Protein AF-A0A6B3CTM3-F1 (afdb_monomer_lite)

pLDDT: mean 94.91, std 2.5, range [86.88, 98.38]

Secondary structure (DSSP, 8-state):
-HHHHHHHTT-SEEEESS---TTPPPPTT-EEEE--SS---S--GGGGTT-HHHHHHH--HHHHHHHHTT-SEE-

Foldseek 3Di:
DVVVVVCLVDAQEAEDQPFDDLPRDQDPNHAYEHEHDDDDPDQDQCSCVVPVVVVVVVPDSVSVVVRVVNHPYYD

Sequence (75 aa):
SHRYWEVLARATYLVNNANFAEGVVKRPGSVHLQTQHGTPLKTMGVDQSPYPVVAAATGSFTKLLGRVDRWDYNL

Structure (mmCIF, N/CA/C/O backbone):
data_AF-A0A6B3CTM3-F1
#
_entry.id   AF-A0A6B3CTM3-F1
#
loop_
_atom_site.group_PDB
_atom_site.id
_atom_site.type_symbol
_atom_site.label_atom_id
_atom_site.label_alt_id
_atom_site.label_comp_id
_atom_site.label_asym_id
_atom_site.label_entity_id
_atom_site.label_seq_id
_atom_site.pdbx_PDB_ins_code
_atom_site.Cartn_x
_atom_site.Cartn_y
_atom_site.Cartn_z
_atom_site.occupancy
_atom_site.B_iso_or_equiv
_atom_site.auth_seq_id
_atom_site.auth_comp_id
_atom_site.auth_asym_id
_atom_site.auth_atom_id
_atom_site.pdbx_PDB_model_num
ATOM 1 N N . SER A 1 1 ? -17.797 8.156 -4.595 1.00 91.00 1 SER A N 1
ATOM 2 C CA . SER A 1 1 ? -18.996 8.742 -3.954 1.00 91.00 1 SER A CA 1
ATOM 3 C C . SER A 1 1 ? -18.642 9.212 -2.546 1.00 91.00 1 SER A C 1
ATOM 5 O O . SER A 1 1 ? -17.617 8.788 -2.028 1.00 91.00 1 SER A O 1
ATOM 7 N N . HIS A 1 2 ? -19.462 10.054 -1.908 1.00 95.62 2 HIS A N 1
ATOM 8 C CA . HIS A 1 2 ? -19.238 10.472 -0.511 1.00 95.62 2 HIS A CA 1
ATOM 9 C C . HIS A 1 2 ? -19.154 9.268 0.444 1.00 95.62 2 HIS A C 1
ATOM 11 O O . HIS A 1 2 ? -18.221 9.139 1.233 1.00 95.62 2 HIS A O 1
ATOM 17 N N . ARG A 1 3 ? -20.069 8.306 0.266 1.00 97.38 3 ARG A N 1
ATOM 18 C CA . ARG A 1 3 ? -20.122 7.072 1.056 1.00 97.38 3 ARG A CA 1
ATOM 19 C C . ARG A 1 3 ? -18.828 6.249 1.000 1.00 97.38 3 ARG A C 1
ATOM 21 O O . ARG A 1 3 ? -18.450 5.662 2.006 1.00 97.38 3 ARG A O 1
ATOM 28 N N . TYR A 1 4 ? -18.150 6.212 -0.148 1.00 95.38 4 TYR A N 1
ATOM 29 C CA . TYR A 1 4 ? -16.872 5.506 -0.305 1.00 95.38 4 TYR A CA 1
ATOM 30 C C . TYR A 1 4 ? -15.795 6.068 0.635 1.00 95.38 4 TYR A C 1
ATOM 32 O O . TYR A 1 4 ? -15.172 5.319 1.386 1.00 95.38 4 TYR A O 1
ATOM 40 N N . TRP A 1 5 ? -15.632 7.392 0.650 1.00 95.44 5 TRP A N 1
ATOM 41 C CA . TRP A 1 5 ? -14.641 8.059 1.494 1.00 95.44 5 TRP A CA 1
ATOM 42 C C . TRP A 1 5 ? -14.983 7.974 2.977 1.00 95.44 5 TRP A C 1
ATOM 44 O O . TRP A 1 5 ? -14.097 7.759 3.796 1.00 95.44 5 TRP A O 1
ATOM 54 N N . GLU A 1 6 ? -16.267 8.051 3.322 1.00 96.50 6 GLU A N 1
ATOM 55 C CA . GLU A 1 6 ? -16.731 7.808 4.686 1.00 96.50 6 GLU A CA 1
ATOM 56 C C . GLU A 1 6 ? -16.340 6.428 5.225 1.00 96.50 6 GLU A C 1
ATOM 58 O O . GLU A 1 6 ? -15.974 6.306 6.394 1.00 96.50 6 GLU A O 1
ATOM 63 N N . VAL A 1 7 ? -16.459 5.381 4.402 1.00 96.69 7 VAL A N 1
ATOM 64 C CA . VAL A 1 7 ? -16.085 4.020 4.804 1.00 96.69 7 VAL A CA 1
ATOM 65 C C . VAL A 1 7 ? -14.576 3.933 4.994 1.00 96.69 7 VAL A C 1
ATOM 67 O O . VAL A 1 7 ? -14.130 3.501 6.055 1.00 96.69 7 VAL A O 1
ATOM 70 N N . LEU A 1 8 ? -13.792 4.406 4.021 1.00 96.12 8 LEU A N 1
ATOM 71 C CA . LEU A 1 8 ? -12.329 4.390 4.113 1.00 96.12 8 LEU A CA 1
ATOM 72 C C . LEU A 1 8 ? -11.801 5.179 5.315 1.00 96.12 8 LEU A C 1
ATOM 74 O O . LEU A 1 8 ? -10.844 4.757 5.952 1.00 96.12 8 LEU A O 1
ATOM 78 N N . ALA A 1 9 ? -12.447 6.291 5.663 1.00 95.44 9 ALA A N 1
ATOM 79 C CA . ALA A 1 9 ? -12.051 7.120 6.795 1.00 95.44 9 ALA A CA 1
ATOM 80 C C . ALA A 1 9 ? -12.386 6.507 8.166 1.00 95.44 9 ALA A C 1
ATOM 82 O O . ALA A 1 9 ? -11.911 7.026 9.178 1.00 95.44 9 ALA A O 1
ATOM 83 N N . ARG A 1 10 ? -13.220 5.456 8.240 1.00 96.25 10 ARG A N 1
ATOM 84 C CA . ARG A 1 10 ? -13.718 4.882 9.508 1.00 96.25 10 ARG A CA 1
ATOM 85 C C . ARG A 1 10 ? -13.438 3.396 9.703 1.00 96.25 10 ARG A C 1
ATOM 87 O O . ARG A 1 10 ? -13.491 2.945 10.843 1.00 96.25 10 ARG A O 1
ATOM 94 N N . ALA A 1 11 ? -13.184 2.645 8.635 1.00 97.62 11 ALA A N 1
ATOM 95 C CA . ALA A 1 11 ? -13.008 1.201 8.706 1.00 97.62 11 ALA A CA 1
ATOM 96 C C . ALA A 1 11 ? -11.835 0.800 9.615 1.00 97.62 11 ALA A C 1
ATOM 98 O O . ALA A 1 11 ? -10.769 1.417 9.597 1.00 97.62 11 ALA A O 1
ATOM 99 N N . THR A 1 12 ? -12.040 -0.269 10.386 1.00 98.38 12 THR A N 1
ATOM 100 C CA . THR A 1 12 ? -10.972 -0.912 11.162 1.00 98.38 12 THR A CA 1
ATOM 101 C C . THR A 1 12 ? -10.135 -1.827 10.283 1.00 98.38 12 THR A C 1
ATOM 103 O O . THR A 1 12 ? -8.928 -1.850 10.444 1.00 98.38 12 THR A O 1
ATOM 106 N N . TYR A 1 13 ? -10.742 -2.539 9.330 1.00 98.12 13 TYR A N 1
ATOM 107 C CA . TYR A 1 13 ? -10.046 -3.470 8.442 1.00 98.12 13 TYR A CA 1
ATOM 108 C C . TYR A 1 13 ? -10.217 -3.039 6.990 1.00 98.12 13 TYR A C 1
ATOM 110 O O . TYR A 1 13 ? -11.338 -2.863 6.510 1.00 98.12 13 TYR A O 1
ATOM 118 N N . LEU A 1 14 ? -9.098 -2.875 6.296 1.00 97.88 14 LEU A N 1
ATOM 119 C CA . LEU A 1 14 ? -9.024 -2.479 4.901 1.00 97.88 14 LEU A CA 1
ATOM 120 C C . LEU A 1 14 ? -8.279 -3.565 4.128 1.00 97.88 14 LEU A C 1
ATOM 122 O O . LEU A 1 14 ? -7.061 -3.683 4.227 1.00 97.88 14 LEU A O 1
ATOM 126 N N . VAL A 1 15 ? -9.021 -4.355 3.357 1.00 97.69 15 VAL A N 1
ATOM 127 C CA . VAL A 1 15 ? -8.481 -5.461 2.559 1.00 97.69 15 VAL A CA 1
ATOM 128 C C . VAL A 1 15 ? -8.428 -5.039 1.096 1.00 97.69 15 VAL A C 1
ATOM 130 O O . VAL A 1 15 ? -9.421 -4.536 0.566 1.00 97.69 15 VAL A O 1
ATOM 133 N N . ASN A 1 16 ? -7.283 -5.218 0.441 1.00 95.81 16 ASN A N 1
ATOM 134 C CA . ASN A 1 16 ? -7.151 -5.027 -1.002 1.00 95.81 16 ASN A CA 1
ATOM 135 C C . ASN A 1 16 ? -6.144 -6.016 -1.606 1.00 95.81 16 ASN A C 1
ATOM 137 O O . ASN A 1 16 ? -5.368 -6.625 -0.879 1.00 95.81 16 ASN A O 1
ATOM 141 N N . ASN A 1 17 ? -6.164 -6.129 -2.934 1.00 96.69 17 ASN A N 1
ATOM 142 C CA . ASN A 1 17 ? -5.225 -6.920 -3.730 1.00 96.69 17 ASN A CA 1
ATOM 143 C C . ASN A 1 17 ? -4.336 -6.059 -4.650 1.00 96.69 17 ASN A C 1
ATOM 145 O O . ASN A 1 17 ? -3.648 -6.591 -5.513 1.00 96.69 17 ASN A O 1
ATOM 149 N N . ALA A 1 18 ? -4.420 -4.731 -4.539 1.00 91.12 18 ALA A N 1
ATOM 150 C CA . ALA A 1 18 ? -3.773 -3.773 -5.429 1.00 91.12 18 ALA A CA 1
ATOM 151 C C . ALA A 1 18 ? -3.375 -2.528 -4.629 1.00 91.12 18 ALA A C 1
ATOM 153 O O . ALA A 1 18 ? -2.415 -2.568 -3.873 1.00 91.12 18 ALA A O 1
ATOM 154 N N . ASN A 1 19 ? -4.080 -1.403 -4.760 1.00 90.69 19 ASN A N 1
ATOM 155 C CA . ASN A 1 19 ? -3.824 -0.221 -3.940 1.00 90.69 19 ASN A CA 1
ATOM 156 C C . ASN A 1 19 ? -5.113 0.555 -3.675 1.00 90.69 19 ASN A C 1
ATOM 158 O O . ASN A 1 19 ? -5.949 0.721 -4.561 1.00 90.69 19 ASN A O 1
ATOM 162 N N . PHE A 1 20 ? -5.227 1.114 -2.472 1.00 92.94 20 PHE A N 1
ATOM 163 C CA . PHE A 1 20 ? -6.164 2.207 -2.225 1.00 92.94 20 PHE A CA 1
ATOM 164 C C . PHE A 1 20 ? -5.655 3.514 -2.849 1.00 92.94 20 PHE A C 1
ATOM 166 O O . PHE A 1 20 ? -4.452 3.687 -3.068 1.00 92.94 2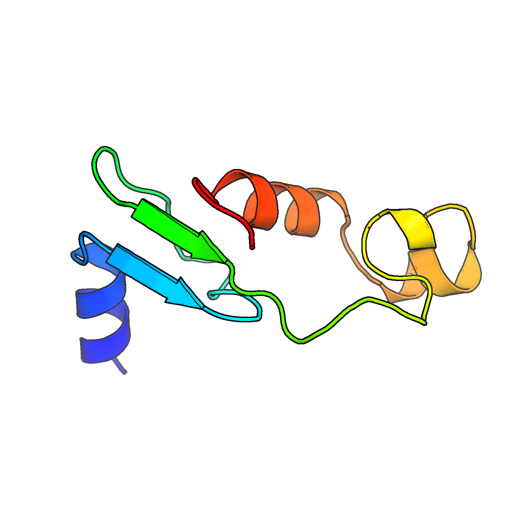0 PHE A O 1
ATOM 173 N N . ALA A 1 21 ? -6.576 4.448 -3.096 1.00 89.69 21 ALA A N 1
ATOM 174 C CA . ALA A 1 21 ? -6.262 5.770 -3.633 1.00 89.69 21 ALA A CA 1
ATOM 175 C C . ALA A 1 21 ? -5.195 6.511 -2.799 1.00 89.69 21 ALA A C 1
ATOM 177 O O . ALA A 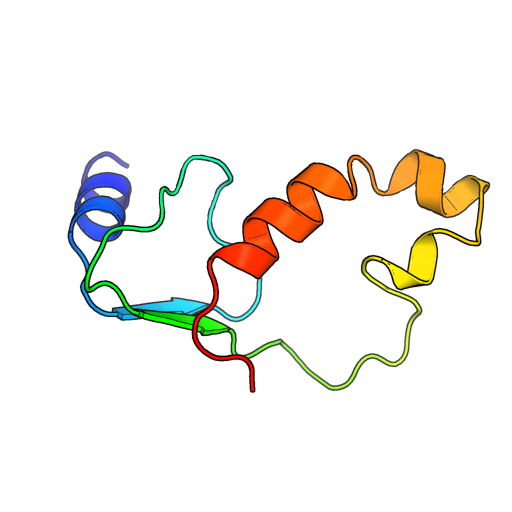1 21 ? -5.090 6.309 -1.588 1.00 89.69 21 ALA A O 1
ATOM 178 N N . GLU A 1 22 ? -4.420 7.404 -3.433 1.00 86.88 22 GLU A N 1
ATOM 179 C CA . GLU A 1 22 ? -3.317 8.122 -2.761 1.00 86.88 22 GLU A CA 1
ATOM 180 C C . GLU A 1 22 ? -3.779 8.924 -1.538 1.00 86.88 22 GLU A C 1
ATOM 182 O O . GLU A 1 22 ? -3.048 8.989 -0.557 1.00 86.88 22 GLU A O 1
ATOM 187 N N . GLY A 1 23 ? -5.000 9.468 -1.566 1.00 89.06 23 GLY A N 1
ATOM 188 C CA . GLY A 1 23 ? -5.567 10.257 -0.468 1.00 89.06 23 GLY A CA 1
ATOM 189 C C . GLY A 1 23 ? -5.979 9.460 0.776 1.00 89.06 23 GLY A C 1
ATOM 190 O O . GLY A 1 23 ? -6.460 10.057 1.735 1.00 89.06 23 GLY A O 1
ATOM 191 N N . VAL A 1 24 ? -5.832 8.131 0.786 1.00 92.88 24 VAL A N 1
ATOM 192 C CA . VAL A 1 24 ? -6.122 7.327 1.981 1.00 92.88 24 VAL A CA 1
ATOM 193 C C . VAL A 1 24 ? -5.017 7.501 3.017 1.00 92.88 24 VAL A C 1
ATOM 195 O O . VAL A 1 24 ? -3.864 7.138 2.785 1.00 92.88 24 VAL A O 1
ATOM 198 N N . VAL A 1 25 ? -5.402 8.001 4.190 1.00 93.31 25 VAL A N 1
ATOM 199 C CA . VAL A 1 25 ? -4.522 8.179 5.347 1.00 93.31 25 VAL A CA 1
ATOM 200 C C . VAL A 1 25 ? -4.650 6.977 6.281 1.00 93.31 25 VAL A C 1
ATOM 202 O O . VAL A 1 25 ? -5.757 6.586 6.655 1.00 93.31 25 VAL A O 1
ATOM 205 N N . LYS A 1 26 ? -3.512 6.398 6.673 1.00 95.44 26 LYS A N 1
ATOM 206 C CA . LYS A 1 26 ? -3.444 5.319 7.664 1.00 95.44 26 LYS A CA 1
ATOM 207 C C . LYS A 1 26 ? -3.797 5.876 9.044 1.00 95.44 26 LYS A C 1
ATOM 209 O O . LYS A 1 26 ? -3.146 6.795 9.534 1.00 95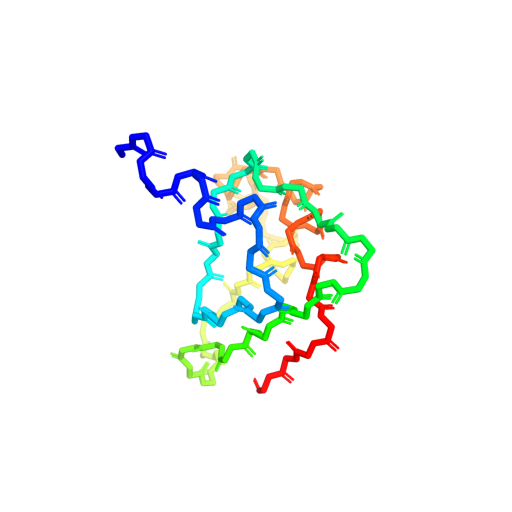.44 26 LYS A O 1
ATOM 214 N N . ARG A 1 27 ? -4.835 5.323 9.672 1.00 96.75 27 ARG A N 1
ATOM 215 C CA . ARG A 1 27 ? -5.289 5.740 11.007 1.00 96.75 27 ARG A CA 1
ATOM 216 C C . ARG A 1 27 ? -4.694 4.841 12.092 1.00 96.75 27 ARG A C 1
ATOM 218 O O . ARG A 1 27 ? -4.644 3.624 11.878 1.00 96.75 27 ARG A O 1
ATOM 225 N N . PRO A 1 28 ? -4.362 5.376 13.279 1.00 96.31 28 PRO A N 1
ATOM 226 C CA . PRO A 1 28 ? -4.092 4.546 14.448 1.00 96.31 28 PRO A CA 1
ATOM 227 C C . PRO A 1 28 ? -5.238 3.552 14.699 1.00 96.31 28 PRO A C 1
ATOM 229 O O . PRO A 1 28 ? -6.412 3.915 14.609 1.00 96.31 28 PRO A O 1
ATOM 232 N N . GLY A 1 29 ? -4.899 2.288 14.958 1.00 96.56 29 GLY A N 1
ATOM 233 C CA . GLY A 1 29 ? -5.866 1.214 15.224 1.00 96.56 29 GLY A CA 1
ATOM 234 C C . GLY A 1 29 ? -6.590 0.636 13.998 1.00 96.56 29 GLY A C 1
ATOM 235 O O . GLY A 1 29 ? -7.368 -0.299 14.156 1.00 96.56 29 GLY A O 1
ATOM 236 N N . SER A 1 30 ? -6.354 1.157 12.788 1.00 98.06 30 SER A N 1
ATOM 237 C CA . SER A 1 30 ? -6.789 0.483 11.553 1.00 98.06 30 SER A CA 1
ATOM 238 C C . SER A 1 30 ? -5.783 -0.590 11.129 1.00 98.06 30 SER A C 1
ATOM 240 O O . SER A 1 30 ? -4.600 -0.464 11.431 1.00 98.06 30 SER A O 1
ATOM 242 N N . VAL A 1 31 ? -6.235 -1.598 10.387 1.00 98.25 31 VAL A N 1
ATOM 243 C CA . VAL A 1 31 ? -5.460 -2.717 9.840 1.00 98.25 31 VAL A CA 1
ATOM 244 C C . VAL A 1 31 ? -5.641 -2.753 8.324 1.00 98.25 31 VAL A C 1
ATOM 246 O O . VAL A 1 31 ? -6.762 -2.793 7.823 1.00 98.25 31 VAL A O 1
ATOM 249 N N . HIS A 1 32 ? -4.542 -2.724 7.588 1.00 97.94 32 HIS A N 1
ATOM 250 C CA . HIS A 1 32 ? -4.457 -2.750 6.138 1.00 97.94 32 HIS A CA 1
ATOM 251 C C . HIS A 1 32 ? -3.822 -4.077 5.716 1.00 97.94 32 HIS A C 1
ATOM 253 O O . HIS A 1 32 ? -2.632 -4.305 5.943 1.00 97.94 32 HIS A O 1
ATOM 259 N N . LEU A 1 33 ? -4.629 -4.935 5.095 1.00 98.12 33 LEU A N 1
ATOM 260 C CA . LEU A 1 33 ? -4.220 -6.226 4.554 1.00 98.12 33 LEU A CA 1
ATOM 261 C C . 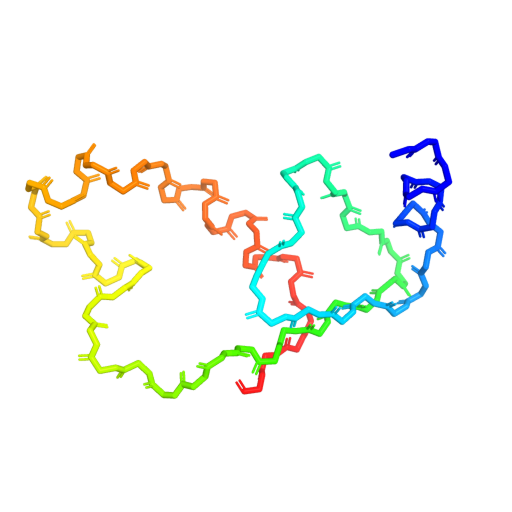LEU A 1 33 ? -4.066 -6.118 3.036 1.00 98.12 33 LEU A C 1
ATOM 263 O O . LEU A 1 33 ? -5.040 -5.841 2.328 1.00 98.12 33 LEU A O 1
ATOM 267 N N . GLN A 1 34 ? -2.851 -6.363 2.556 1.00 97.94 34 GLN A N 1
ATOM 268 C CA . GLN A 1 34 ? -2.550 -6.560 1.146 1.00 97.94 34 GLN A CA 1
ATOM 269 C C . GLN A 1 34 ? -2.528 -8.058 0.836 1.00 97.94 34 GLN A C 1
ATOM 271 O O . GLN A 1 34 ? -1.779 -8.809 1.455 1.00 97.94 34 GLN A O 1
ATOM 276 N N . THR A 1 35 ? -3.331 -8.491 -0.130 1.00 97.75 35 THR A N 1
ATOM 277 C CA . THR A 1 35 ? -3.392 -9.903 -0.540 1.00 97.75 35 THR A CA 1
ATOM 278 C C . THR A 1 35 ? -2.581 -10.207 -1.790 1.00 97.75 35 THR A C 1
ATOM 280 O O . THR A 1 35 ? -2.511 -11.369 -2.180 1.00 97.75 35 THR A O 1
ATOM 283 N N . GLN A 1 36 ? -2.040 -9.181 -2.456 1.00 95.25 36 GLN A N 1
ATOM 284 C CA . GLN A 1 36 ? -1.421 -9.308 -3.776 1.00 95.25 36 GLN A CA 1
ATOM 285 C C . GLN A 1 36 ? -2.387 -9.931 -4.799 1.00 95.25 36 GLN A C 1
ATOM 287 O O . GLN A 1 36 ? -3.576 -10.142 -4.546 1.00 95.25 36 GLN A O 1
ATOM 292 N N . HIS A 1 37 ? -1.881 -10.206 -5.996 1.00 95.31 37 HIS A N 1
ATOM 293 C CA . HIS A 1 37 ? -2.650 -10.831 -7.071 1.00 95.31 37 HIS A CA 1
ATOM 294 C C . HIS A 1 37 ? -1.793 -11.828 -7.869 1.00 95.31 37 HIS A C 1
ATOM 296 O O . HIS A 1 37 ? -1.841 -11.875 -9.099 1.00 95.31 37 HIS A O 1
ATOM 302 N N . GLY A 1 38 ? -0.985 -12.614 -7.153 1.00 95.06 38 GLY A N 1
ATOM 303 C CA . GLY A 1 38 ? -0.175 -13.699 -7.706 1.00 95.06 38 GLY A CA 1
ATOM 304 C C . GLY A 1 38 ? 1.331 -13.470 -7.607 1.00 95.06 38 GLY A C 1
ATOM 305 O O . GLY A 1 38 ? 1.806 -12.347 -7.439 1.00 95.06 38 GLY A O 1
ATOM 306 N N . THR A 1 39 ? 2.081 -14.566 -7.726 1.00 95.56 39 THR A N 1
ATOM 307 C CA . THR A 1 39 ? 3.545 -14.554 -7.710 1.00 95.56 39 THR A CA 1
ATOM 308 C C . THR A 1 39 ? 4.076 -13.767 -8.913 1.00 95.56 39 THR A C 1
ATOM 310 O O . THR A 1 39 ? 3.748 -14.111 -10.054 1.00 95.56 39 THR A O 1
ATOM 313 N N . PRO A 1 40 ? 4.887 -12.715 -8.705 1.00 94.56 40 PRO A N 1
ATOM 314 C CA . PRO A 1 40 ? 5.426 -11.934 -9.810 1.00 94.56 40 PRO A CA 1
ATOM 315 C C . PRO A 1 40 ? 6.326 -12.780 -10.721 1.00 94.56 40 PRO A C 1
ATOM 317 O O . PRO A 1 40 ? 7.292 -13.380 -10.264 1.00 94.56 40 PRO A O 1
ATOM 320 N N . LEU A 1 41 ? 6.026 -12.788 -12.025 1.00 97.19 41 LEU A N 1
ATOM 321 C CA . LEU A 1 41 ? 6.944 -13.270 -13.070 1.00 97.19 41 LEU A CA 1
ATOM 322 C C . LEU A 1 41 ? 7.694 -12.112 -13.751 1.00 97.19 41 LEU A C 1
ATOM 324 O O . LEU A 1 41 ? 8.828 -12.268 -14.191 1.00 97.19 41 LEU A O 1
ATOM 328 N N . LYS A 1 42 ? 7.050 -10.944 -13.866 1.00 93.44 42 LYS A N 1
ATOM 329 C CA . LYS A 1 42 ? 7.629 -9.732 -14.467 1.00 93.44 42 LYS A CA 1
ATOM 330 C C . LYS A 1 42 ? 8.350 -8.906 -13.400 1.00 93.44 42 LYS A C 1
ATOM 332 O O . LYS A 1 42 ? 7.884 -8.853 -12.265 1.00 93.44 42 LYS A O 1
ATOM 337 N N . THR A 1 43 ? 9.399 -8.177 -13.786 1.00 94.44 43 THR A N 1
ATOM 338 C CA . THR A 1 43 ? 10.027 -7.154 -12.933 1.00 94.44 43 THR A CA 1
ATOM 339 C C . THR A 1 43 ? 9.035 -6.029 -12.638 1.00 94.44 43 THR A C 1
ATOM 341 O O . THR A 1 43 ? 8.574 -5.344 -13.559 1.00 94.44 43 THR A O 1
ATOM 344 N N . MET A 1 44 ? 8.695 -5.825 -11.363 1.00 93.75 44 MET A N 1
ATOM 345 C CA . MET A 1 44 ? 7.680 -4.859 -10.928 1.00 93.75 44 MET A CA 1
ATOM 346 C C . MET A 1 44 ? 8.108 -4.104 -9.667 1.00 93.75 44 MET A C 1
ATOM 348 O O . MET A 1 44 ? 9.045 -4.489 -8.978 1.00 93.75 44 MET A O 1
ATOM 352 N N . GLY A 1 45 ? 7.399 -3.019 -9.352 1.00 93.69 45 GLY A N 1
ATOM 353 C CA . GLY A 1 45 ? 7.673 -2.230 -8.154 1.00 93.69 45 GLY A CA 1
ATOM 354 C C . GLY A 1 45 ? 9.072 -1.614 -8.180 1.00 93.69 45 GLY A C 1
ATOM 355 O O . GLY A 1 45 ? 9.526 -1.138 -9.218 1.00 93.69 45 GLY A O 1
ATOM 356 N N . VAL A 1 46 ? 9.754 -1.613 -7.035 1.00 95.56 46 VAL A N 1
ATOM 357 C CA . VAL A 1 46 ? 11.095 -1.017 -6.895 1.00 95.56 46 VAL A CA 1
ATOM 358 C C . VAL A 1 46 ? 12.175 -1.751 -7.693 1.00 95.56 46 VAL A C 1
ATOM 360 O O . VAL A 1 46 ? 13.176 -1.132 -8.059 1.00 95.56 46 VAL A O 1
ATOM 363 N N . ASP A 1 47 ? 11.939 -3.010 -8.066 1.00 96.06 47 ASP A N 1
ATOM 364 C CA . ASP A 1 47 ? 12.867 -3.799 -8.885 1.00 96.06 47 ASP A CA 1
ATOM 365 C C . ASP A 1 47 ? 12.980 -3.263 -10.320 1.00 96.06 47 ASP A C 1
ATOM 367 O O . ASP A 1 47 ? 13.883 -3.637 -11.062 1.00 96.06 47 ASP A O 1
ATOM 371 N N . GLN A 1 48 ? 12.092 -2.350 -10.729 1.00 96.06 48 GLN A N 1
ATOM 372 C CA . GLN A 1 48 ? 12.200 -1.639 -12.005 1.00 96.06 48 GLN A CA 1
ATOM 373 C C . GLN A 1 48 ? 13.244 -0.512 -11.982 1.00 96.06 48 GLN A C 1
ATOM 375 O O . GLN A 1 48 ? 13.635 -0.032 -13.046 1.00 96.06 48 GLN A O 1
ATOM 380 N N . SER A 1 49 ? 13.706 -0.084 -10.801 1.00 95.56 49 SER A N 1
ATOM 381 C CA . SER A 1 49 ? 14.640 1.042 -10.650 1.00 95.56 49 SER A CA 1
ATOM 382 C C . SER A 1 49 ? 15.971 0.906 -11.411 1.00 95.56 49 SER A C 1
ATOM 384 O O . SER A 1 49 ? 16.446 1.934 -11.898 1.00 95.56 49 SER A O 1
ATOM 386 N N . PRO A 1 50 ? 16.555 -0.293 -11.626 1.00 96.38 50 PRO A N 1
ATOM 387 C CA . PRO A 1 50 ? 17.781 -0.431 -12.413 1.00 96.38 50 PRO A CA 1
ATOM 388 C C . PRO A 1 50 ? 17.583 -0.274 -13.929 1.00 96.38 50 PRO A C 1
ATOM 390 O O . PRO A 1 50 ? 18.573 -0.248 -14.656 1.00 96.38 50 PRO A O 1
ATOM 393 N N . TYR A 1 51 ? 16.341 -0.193 -14.428 1.00 95.75 51 TYR A N 1
ATOM 394 C CA . TYR A 1 51 ? 16.016 -0.137 -15.858 1.00 95.75 51 TYR A CA 1
ATOM 395 C C . TYR A 1 51 ? 15.578 1.284 -16.257 1.00 95.75 51 TYR A C 1
ATOM 397 O O . TYR A 1 51 ? 14.399 1.611 -16.116 1.00 95.75 51 TYR A O 1
ATOM 405 N N . PRO A 1 52 ? 16.465 2.143 -16.800 1.00 93.12 52 PRO A N 1
ATOM 406 C CA . PRO A 1 52 ? 16.227 3.590 -16.863 1.00 93.12 52 PRO A CA 1
ATOM 407 C C . PRO A 1 52 ? 14.999 4.004 -17.681 1.00 93.12 52 PRO A C 1
ATOM 409 O O . PRO A 1 52 ? 14.257 4.896 -17.279 1.00 93.12 52 PRO A O 1
ATOM 412 N N . VAL A 1 53 ? 14.750 3.327 -18.807 1.00 95.75 53 VAL A N 1
ATOM 413 C CA . VAL A 1 53 ? 13.585 3.598 -19.667 1.00 95.75 53 VAL A CA 1
ATOM 414 C C . VAL A 1 53 ? 12.276 3.249 -18.951 1.00 95.75 53 VAL A C 1
ATOM 416 O O . VAL A 1 53 ? 11.300 3.986 -19.056 1.00 95.75 53 VAL A O 1
ATOM 419 N N . VAL A 1 54 ? 12.260 2.151 -18.189 1.00 94.00 54 VAL A N 1
ATOM 420 C CA . VAL A 1 54 ? 11.082 1.720 -17.423 1.00 94.00 54 VAL A CA 1
ATOM 421 C C . VAL A 1 54 ? 10.892 2.620 -16.208 1.00 94.00 54 VAL A C 1
ATOM 423 O O . VAL A 1 54 ? 9.802 3.141 -16.009 1.00 94.00 54 VAL A O 1
ATOM 426 N N . ALA A 1 55 ? 11.956 2.878 -15.445 1.00 94.19 55 ALA A N 1
ATOM 427 C CA . ALA A 1 55 ? 11.932 3.739 -14.267 1.00 94.19 55 ALA A CA 1
ATOM 428 C C . ALA A 1 55 ? 11.393 5.147 -14.580 1.00 94.19 55 ALA A C 1
ATOM 430 O O . ALA A 1 55 ? 10.590 5.676 -13.813 1.00 94.19 55 ALA A O 1
ATOM 431 N N . ALA A 1 56 ? 11.765 5.721 -15.730 1.00 92.69 56 ALA A N 1
ATOM 432 C CA . ALA A 1 56 ? 11.239 7.006 -16.190 1.00 92.69 56 ALA A CA 1
ATOM 433 C C . ALA A 1 56 ? 9.721 6.979 -16.468 1.00 92.69 56 ALA A C 1
ATOM 435 O O . ALA A 1 56 ? 9.054 8.002 -16.316 1.00 92.69 56 ALA A O 1
ATOM 436 N N . ALA A 1 57 ? 9.165 5.822 -16.843 1.00 93.38 57 ALA A N 1
ATOM 437 C CA . ALA A 1 57 ? 7.744 5.639 -17.144 1.00 93.38 57 ALA A CA 1
ATOM 438 C C . ALA A 1 57 ? 6.903 5.164 -15.939 1.00 93.38 57 ALA A C 1
ATOM 440 O O . ALA A 1 57 ? 5.700 5.419 -15.896 1.00 93.38 57 ALA A O 1
ATOM 441 N N . THR A 1 58 ? 7.508 4.499 -14.948 1.00 88.69 58 THR A N 1
ATOM 442 C CA . THR A 1 58 ? 6.822 3.937 -13.764 1.00 88.69 58 THR A CA 1
ATOM 443 C C . THR A 1 58 ? 6.254 5.011 -12.825 1.00 88.69 58 THR A C 1
ATOM 445 O O . THR A 1 58 ? 5.329 4.748 -12.051 1.00 88.69 58 THR A O 1
ATOM 448 N N . GLY A 1 59 ? 6.773 6.240 -12.893 1.00 88.75 59 GLY A N 1
ATOM 449 C CA . GLY A 1 59 ? 6.393 7.340 -12.009 1.00 88.75 59 GLY A CA 1
ATOM 450 C C . GLY A 1 59 ? 7.184 7.340 -10.696 1.00 88.75 59 GLY A C 1
ATOM 451 O O . GLY A 1 59 ? 8.332 6.911 -10.637 1.00 88.75 59 GLY A O 1
ATOM 452 N N . SER A 1 60 ? 6.599 7.873 -9.620 1.00 92.69 60 SER A N 1
ATOM 453 C CA . SER A 1 60 ? 7.327 8.079 -8.358 1.00 92.69 60 SER A CA 1
ATOM 454 C C . SER A 1 60 ? 7.414 6.808 -7.503 1.0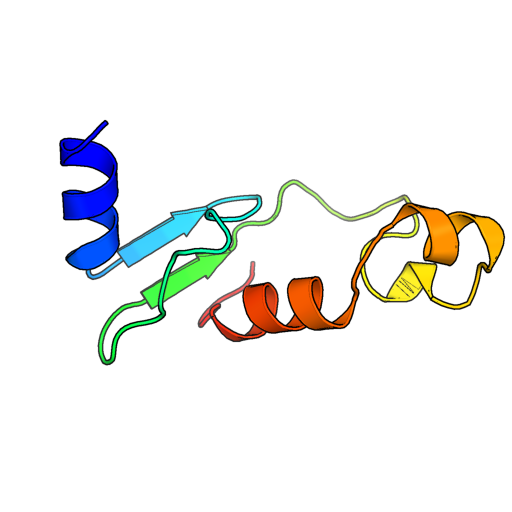0 92.69 60 SER A C 1
ATOM 456 O O . SER A 1 60 ? 6.419 6.373 -6.913 1.00 92.69 60 SER A O 1
ATOM 458 N N . PHE A 1 61 ? 8.631 6.282 -7.332 1.00 94.19 61 PHE A N 1
ATOM 459 C CA . PHE A 1 61 ? 8.916 5.215 -6.364 1.00 94.19 61 PHE A CA 1
ATOM 460 C C . PHE A 1 61 ? 8.679 5.651 -4.913 1.00 94.19 61 PHE A C 1
ATOM 462 O O . PHE A 1 61 ? 8.219 4.851 -4.107 1.00 94.19 61 PHE A O 1
ATOM 469 N N . THR A 1 62 ? 8.892 6.926 -4.577 1.00 94.00 62 THR A N 1
ATOM 470 C CA . THR A 1 62 ? 8.567 7.461 -3.243 1.00 94.00 62 THR A CA 1
ATOM 471 C C . THR A 1 62 ? 7.075 7.341 -2.945 1.00 94.00 62 THR A C 1
ATOM 473 O O . THR A 1 62 ? 6.693 6.896 -1.865 1.00 94.00 62 THR A O 1
ATOM 476 N N . LYS A 1 63 ? 6.213 7.669 -3.916 1.00 92.88 63 LYS A N 1
ATOM 477 C CA . LYS A 1 63 ? 4.765 7.475 -3.767 1.00 92.88 63 LYS A CA 1
ATOM 478 C C . LYS A 1 63 ? 4.395 5.997 -3.658 1.00 92.88 63 LYS A C 1
ATOM 480 O O . LYS A 1 63 ? 3.494 5.666 -2.894 1.00 92.88 63 LYS A O 1
ATOM 485 N N . LEU A 1 64 ? 5.073 5.115 -4.399 1.00 93.19 64 LEU A N 1
ATOM 486 C CA . LEU A 1 64 ? 4.893 3.666 -4.266 1.00 93.19 64 LEU A CA 1
ATOM 487 C C . LEU A 1 64 ? 5.220 3.197 -2.844 1.00 93.19 64 LEU A C 1
ATOM 489 O O . LEU A 1 64 ? 4.374 2.565 -2.217 1.00 93.19 64 LEU A O 1
ATOM 493 N N . LEU A 1 65 ? 6.393 3.557 -2.323 1.00 93.81 65 LEU A N 1
ATOM 494 C CA . LEU A 1 65 ? 6.816 3.204 -0.968 1.00 93.81 65 LEU A CA 1
ATOM 495 C C . LEU A 1 65 ? 5.864 3.774 0.090 1.00 93.81 65 LEU A C 1
ATOM 497 O O . LEU A 1 65 ? 5.476 3.049 0.994 1.00 93.81 65 LEU A O 1
ATOM 501 N N . GLY A 1 66 ? 5.369 5.004 -0.079 1.00 93.69 66 GLY A N 1
ATOM 502 C CA . GLY A 1 66 ? 4.357 5.578 0.815 1.00 93.69 66 GLY A CA 1
ATOM 503 C C . GLY A 1 66 ? 2.994 4.866 0.789 1.00 93.69 66 GLY A C 1
ATOM 504 O O . GLY A 1 66 ? 2.186 5.048 1.700 1.00 93.69 66 GLY A O 1
ATOM 505 N N . ARG A 1 67 ? 2.696 4.058 -0.240 1.00 93.75 67 ARG A N 1
ATOM 506 C CA . ARG A 1 67 ? 1.525 3.162 -0.234 1.00 93.75 67 ARG A CA 1
ATOM 507 C C . ARG A 1 67 ? 1.817 1.855 0.491 1.00 93.75 67 ARG A C 1
ATOM 509 O O . ARG A 1 67 ? 0.955 1.406 1.243 1.00 93.75 67 ARG A O 1
ATOM 516 N N . VAL A 1 68 ? 3.003 1.289 0.264 1.00 95.00 68 VAL A N 1
ATOM 517 C CA . VAL A 1 68 ? 3.481 0.057 0.912 1.00 95.00 68 VAL A CA 1
ATOM 518 C C . VAL A 1 68 ? 3.595 0.247 2.426 1.00 95.00 68 VAL A C 1
ATOM 520 O O . VAL A 1 68 ? 3.140 -0.606 3.175 1.00 95.00 68 VAL A O 1
ATOM 523 N N . ASP A 1 69 ? 4.085 1.406 2.871 1.00 95.12 69 ASP A N 1
ATOM 524 C CA . ASP A 1 69 ? 4.262 1.771 4.287 1.00 95.12 69 ASP A CA 1
ATOM 525 C C . ASP A 1 69 ? 2.957 1.751 5.106 1.00 95.12 69 ASP A C 1
ATOM 527 O O . ASP A 1 69 ? 2.963 1.716 6.331 1.00 95.12 69 ASP A O 1
ATOM 531 N N . ARG A 1 70 ? 1.795 1.743 4.440 1.00 95.38 70 ARG A N 1
ATOM 532 C CA . ARG A 1 70 ? 0.497 1.672 5.124 1.00 95.38 70 ARG A CA 1
ATOM 533 C C . ARG A 1 70 ? 0.062 0.253 5.475 1.00 95.38 70 ARG A C 1
ATOM 535 O O . ARG A 1 70 ? -0.932 0.127 6.187 1.00 95.38 70 ARG A O 1
ATOM 542 N N . TRP A 1 71 ? 0.684 -0.777 4.905 1.00 96.75 71 TRP A N 1
ATOM 543 C CA . TRP A 1 71 ? 0.269 -2.170 5.083 1.00 96.75 71 TRP A CA 1
ATOM 544 C C . TRP A 1 71 ? 0.781 -2.709 6.418 1.00 96.75 71 TRP A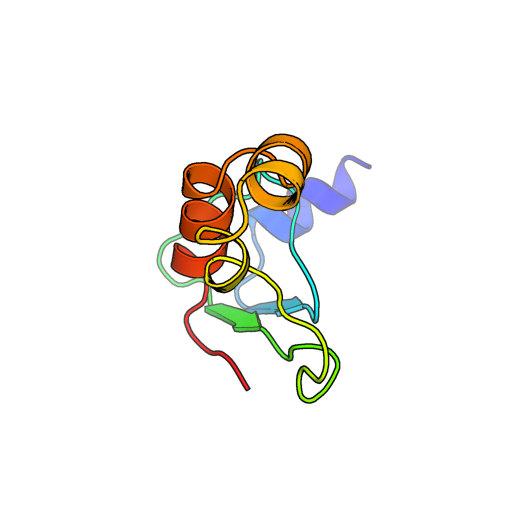 C 1
ATOM 546 O O . TRP A 1 71 ? 1.961 -2.580 6.718 1.00 96.75 71 TRP A O 1
ATOM 556 N N . ASP A 1 72 ? -0.090 -3.352 7.196 1.00 97.88 72 ASP A N 1
ATOM 557 C CA . ASP A 1 72 ? 0.343 -4.104 8.385 1.00 97.88 72 ASP A CA 1
ATOM 558 C C . ASP A 1 72 ? 0.654 -5.559 8.020 1.00 97.88 72 ASP A C 1
ATOM 560 O O . ASP A 1 72 ? 1.502 -6.194 8.640 1.00 97.88 72 ASP A O 1
ATOM 564 N N . TYR A 1 73 ? -0.029 -6.081 6.996 1.00 98.06 73 TYR A N 1
ATOM 565 C CA . TYR A 1 73 ? 0.139 -7.444 6.511 1.00 98.06 73 TYR A CA 1
ATOM 566 C C . TYR A 1 73 ? 0.215 -7.478 4.989 1.00 98.06 73 TYR A C 1
ATOM 568 O O . TYR A 1 73 ? -0.502 -6.750 4.296 1.00 98.06 73 TYR A O 1
ATOM 576 N N . ASN A 1 74 ? 1.053 -8.384 4.493 1.00 96.50 74 ASN A N 1
ATOM 577 C CA . ASN A 1 74 ? 1.188 -8.718 3.086 1.00 96.50 74 ASN A CA 1
ATOM 578 C C . ASN A 1 74 ? 1.262 -10.244 2.947 1.00 96.50 74 ASN A C 1
ATOM 580 O O . ASN A 1 74 ? 2.093 -10.855 3.621 1.00 96.50 74 ASN A O 1
ATOM 584 N N . LEU A 1 75 ? 0.382 -10.829 2.132 1.00 93.69 75 LEU A N 1
ATOM 585 C CA . LEU A 1 75 ? 0.308 -12.278 1.897 1.00 93.69 75 LEU A CA 1
ATOM 586 C C . LEU A 1 75 ? 1.121 -12.716 0.676 1.00 93.69 75 LEU A C 1
ATOM 588 O O . LEU A 1 75 ? 1.212 -11.928 -0.293 1.00 93.69 75 LEU A O 1
#

Radius of gyration: 14.25 Å; chains: 1; bounding box: 38×25×35 Å